Protein AF-A0A257GX43-F1 (afdb_monomer_lite)

Structure (mmCIF, N/CA/C/O backbone):
data_AF-A0A257GX43-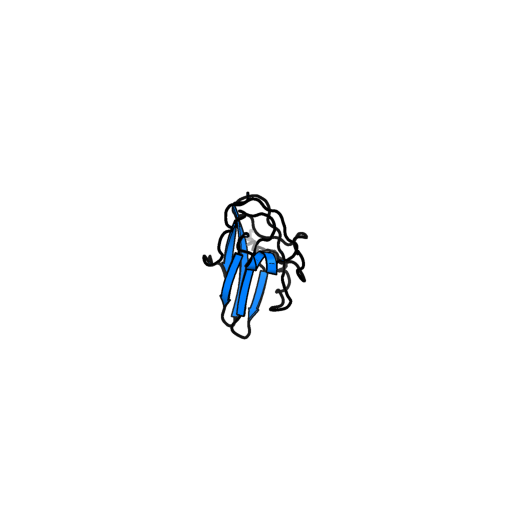F1
#
_entry.id   AF-A0A257GX43-F1
#
loop_
_atom_site.group_PDB
_atom_site.id
_atom_site.type_symbol
_atom_site.label_atom_id
_atom_site.label_alt_id
_atom_site.label_comp_id
_atom_site.label_asym_id
_atom_site.label_entity_id
_atom_site.label_seq_id
_atom_site.pdbx_PDB_ins_code
_atom_site.Cartn_x
_atom_site.Cartn_y
_atom_site.Cartn_z
_atom_site.occupancy
_atom_site.B_iso_or_equiv
_atom_site.auth_seq_id
_atom_site.auth_comp_id
_atom_site.auth_asym_id
_atom_site.auth_atom_id
_atom_site.pdbx_PDB_model_num
ATOM 1 N N . MET A 1 1 ? -37.950 58.523 8.715 1.00 42.50 1 MET A N 1
ATOM 2 C CA . MET A 1 1 ? -37.231 58.024 7.519 1.00 42.50 1 MET A CA 1
ATOM 3 C C . MET A 1 1 ? -35.747 58.188 7.829 1.00 42.50 1 MET A C 1
ATOM 5 O O . MET A 1 1 ? -35.357 59.311 8.076 1.00 42.50 1 MET A O 1
ATOM 9 N N . ASN A 1 2 ? -34.915 57.170 8.048 1.00 38.28 2 ASN A N 1
ATOM 10 C CA . ASN A 1 2 ? -34.799 55.874 7.383 1.00 38.28 2 ASN A CA 1
ATOM 11 C C . ASN A 1 2 ? -34.354 54.770 8.353 1.00 38.28 2 ASN A C 1
ATOM 13 O O . ASN A 1 2 ? -33.475 54.972 9.184 1.00 38.28 2 ASN A O 1
ATOM 17 N N . SER A 1 3 ? -34.937 53.587 8.181 1.00 40.53 3 SER A N 1
ATOM 18 C CA . SER A 1 3 ? -34.529 52.338 8.818 1.00 40.53 3 SER A CA 1
ATOM 19 C C . SER A 1 3 ? -33.288 51.776 8.115 1.00 40.53 3 SER A C 1
ATOM 21 O O . SER A 1 3 ? -33.331 51.527 6.910 1.00 40.53 3 SER A O 1
ATOM 23 N N . ILE A 1 4 ? -32.197 51.543 8.849 1.00 51.50 4 ILE A N 1
ATOM 24 C CA . ILE A 1 4 ? -31.064 50.743 8.362 1.00 51.50 4 ILE A CA 1
ATOM 25 C C . ILE A 1 4 ? -31.472 49.272 8.467 1.00 51.50 4 ILE A C 1
ATOM 27 O O . ILE A 1 4 ? -31.698 48.751 9.557 1.00 51.50 4 ILE A O 1
ATOM 31 N N . LYS A 1 5 ? -31.634 48.620 7.313 1.00 46.56 5 LYS A N 1
ATOM 32 C CA . LYS A 1 5 ? -31.905 47.184 7.219 1.00 46.56 5 LYS A CA 1
ATOM 33 C C . LYS A 1 5 ? -30.590 46.430 7.401 1.00 46.56 5 LYS A C 1
ATOM 35 O O . LYS A 1 5 ? -29.674 46.586 6.600 1.00 46.56 5 LYS A O 1
ATOM 40 N N . LEU A 1 6 ? -30.518 45.619 8.450 1.00 44.72 6 LEU A N 1
ATOM 41 C CA . LEU A 1 6 ? -29.433 44.676 8.688 1.00 44.72 6 LEU A CA 1
ATOM 42 C C . LEU A 1 6 ? -29.606 43.497 7.714 1.00 44.72 6 LEU A C 1
ATOM 44 O O . LEU A 1 6 ? -30.564 42.736 7.830 1.00 44.72 6 LEU A O 1
ATOM 48 N N . ALA A 1 7 ? -28.729 43.381 6.717 1.00 48.38 7 ALA A N 1
ATOM 49 C CA . ALA A 1 7 ? -28.707 42.235 5.813 1.00 48.38 7 ALA A CA 1
ATOM 50 C C . ALA A 1 7 ? -27.828 41.136 6.424 1.00 48.38 7 ALA A C 1
ATOM 52 O O . ALA A 1 7 ? -26.610 41.274 6.508 1.00 48.38 7 ALA A O 1
ATOM 53 N N . LEU A 1 8 ? -28.463 40.056 6.878 1.00 45.09 8 LEU A N 1
ATOM 54 C CA . LEU A 1 8 ? -27.795 38.851 7.352 1.00 45.09 8 LEU A CA 1
ATOM 55 C C . LEU A 1 8 ? -27.420 37.998 6.129 1.00 45.09 8 LEU A C 1
ATOM 57 O O . LEU A 1 8 ? -28.279 37.350 5.535 1.00 45.09 8 LEU A O 1
ATOM 61 N N . ALA A 1 9 ? -26.151 38.023 5.726 1.00 48.88 9 ALA A N 1
ATOM 62 C CA . ALA A 1 9 ? -25.627 37.103 4.722 1.00 48.88 9 ALA A CA 1
ATOM 63 C C . ALA A 1 9 ? -25.246 35.786 5.414 1.00 48.88 9 ALA A C 1
ATOM 65 O O . ALA A 1 9 ? -24.175 35.666 6.004 1.00 48.88 9 ALA A O 1
ATO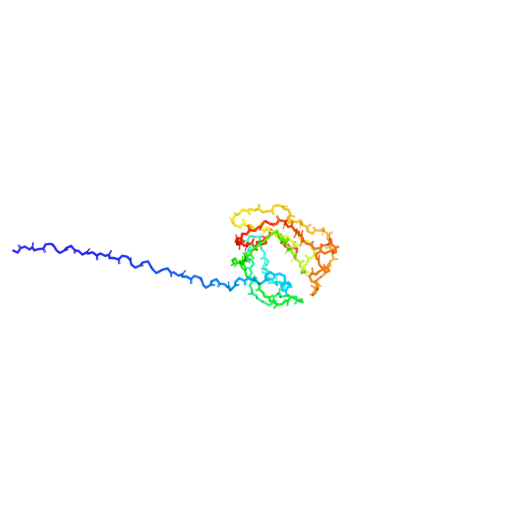M 66 N N . GLY A 1 10 ? -26.153 34.808 5.386 1.00 49.09 10 GLY A N 1
ATOM 67 C CA . GLY A 1 10 ? -25.841 33.434 5.770 1.00 49.09 10 GLY A CA 1
ATOM 68 C C . GLY A 1 10 ? -24.958 32.795 4.701 1.00 49.09 10 GLY A C 1
ATOM 69 O O . GLY A 1 10 ? -25.404 32.591 3.574 1.00 49.09 10 GLY A O 1
ATOM 70 N N . ALA A 1 11 ? -23.704 32.503 5.039 1.00 54.75 11 ALA A N 1
ATOM 71 C CA . ALA A 1 11 ? -22.816 31.736 4.178 1.00 54.75 11 ALA A CA 1
ATOM 72 C C . ALA A 1 11 ? -23.336 30.291 4.070 1.00 54.75 11 ALA A C 1
ATOM 74 O O . ALA A 1 11 ? -23.332 29.552 5.054 1.00 54.75 11 ALA A O 1
ATOM 75 N N . LEU A 1 12 ? -23.787 29.884 2.878 1.00 50.22 12 LEU A N 1
ATOM 76 C CA . LEU A 1 12 ? -23.963 28.471 2.552 1.00 50.22 12 LEU A CA 1
ATOM 77 C C . LEU A 1 12 ? -22.572 27.830 2.468 1.00 50.22 12 LEU A C 1
ATOM 79 O O . LEU A 1 12 ? -21.848 28.018 1.493 1.00 50.22 12 LEU A O 1
ATOM 83 N N . LEU A 1 13 ? -22.210 27.055 3.487 1.00 49.38 13 LEU A N 1
ATOM 84 C CA . LEU A 1 13 ? -21.144 26.066 3.383 1.00 49.38 13 LEU A CA 1
ATOM 85 C C . LEU A 1 13 ? -21.671 24.913 2.523 1.00 49.38 13 LEU A C 1
ATOM 87 O O . LEU A 1 13 ? -22.321 23.996 3.023 1.00 49.38 13 LEU A O 1
ATOM 91 N N . ALA A 1 14 ? -21.426 24.976 1.216 1.00 53.22 14 ALA A N 1
ATOM 92 C CA . ALA A 1 14 ? -21.547 23.812 0.352 1.00 53.22 14 ALA A CA 1
ATOM 93 C C . ALA A 1 14 ? -20.422 22.838 0.730 1.00 53.22 14 ALA A C 1
ATOM 95 O O . ALA A 1 14 ? -19.301 22.938 0.238 1.00 53.22 14 ALA A O 1
ATOM 96 N N . GLY A 1 15 ? -20.707 21.928 1.662 1.00 45.00 15 GLY A N 1
ATOM 97 C CA . GLY A 1 15 ? -19.859 20.771 1.902 1.00 45.00 15 GLY A CA 1
ATOM 98 C C . GLY A 1 15 ? -19.902 19.888 0.663 1.00 45.00 15 GLY A C 1
ATOM 99 O O . GLY A 1 15 ? -20.854 19.138 0.469 1.00 45.00 15 GLY A O 1
ATOM 100 N N . SER A 1 16 ? -18.894 19.995 -0.197 1.00 49.94 16 SER A N 1
ATOM 101 C CA . SER A 1 16 ? -18.613 18.985 -1.210 1.00 49.94 16 SER A CA 1
ATOM 102 C C . SER A 1 16 ? -18.199 17.709 -0.480 1.00 49.94 16 SER A C 1
ATOM 104 O O . SER A 1 16 ? -17.028 17.523 -0.152 1.00 49.94 16 SER A O 1
ATOM 106 N N . GLY A 1 17 ? -19.173 16.863 -0.148 1.00 40.28 17 GLY A N 1
ATOM 107 C CA . GLY A 1 17 ? -18.902 15.508 0.307 1.00 40.28 17 GLY A CA 1
ATOM 108 C C . GLY A 1 17 ? -18.287 14.749 -0.858 1.00 40.28 17 GLY A C 1
ATOM 109 O O . GLY A 1 17 ? -18.996 14.392 -1.796 1.00 40.28 17 GLY A O 1
ATOM 110 N N . ALA A 1 18 ? -16.970 14.550 -0.834 1.00 48.09 18 ALA A N 1
ATOM 111 C CA . ALA A 1 18 ? -16.351 13.546 -1.683 1.00 48.09 18 ALA A CA 1
ATOM 112 C C . ALA A 1 18 ? -17.052 12.215 -1.378 1.00 48.09 18 ALA A C 1
ATOM 114 O O . ALA A 1 18 ? -17.144 11.826 -0.211 1.00 48.09 18 ALA A O 1
ATOM 115 N N . SER A 1 19 ? -17.601 11.548 -2.395 1.00 44.00 19 SER A N 1
ATOM 116 C CA . SER A 1 19 ? -18.077 10.178 -2.233 1.00 44.00 19 SER A CA 1
ATOM 117 C C . SER A 1 19 ? -16.857 9.328 -1.900 1.00 44.00 19 SER A C 1
ATOM 119 O O . SER A 1 19 ? -16.034 9.057 -2.774 1.00 44.00 19 SER A O 1
ATOM 121 N N . MET A 1 20 ? -16.691 8.974 -0.629 1.00 51.38 20 MET A N 1
ATOM 122 C CA . MET A 1 20 ? -15.727 7.950 -0.250 1.00 51.38 20 MET A CA 1
ATOM 123 C C . MET A 1 20 ? -16.176 6.657 -0.926 1.00 51.38 20 MET A C 1
ATOM 125 O O . MET A 1 20 ? -17.350 6.298 -0.824 1.00 51.38 20 MET A O 1
ATOM 129 N N . ALA A 1 21 ? -15.271 5.999 -1.652 1.00 63.44 21 ALA A N 1
ATOM 130 C CA . ALA A 1 21 ? -15.504 4.631 -2.093 1.00 63.44 21 ALA A CA 1
ATOM 131 C C . ALA A 1 21 ? -15.862 3.766 -0.871 1.00 63.44 21 ALA A C 1
ATOM 133 O O . ALA A 1 21 ? -15.376 4.038 0.235 1.00 63.44 21 ALA A O 1
ATOM 134 N N . ASP A 1 22 ? -16.721 2.763 -1.066 1.00 74.75 22 ASP A N 1
ATOM 135 C CA . ASP A 1 22 ? -17.082 1.835 0.006 1.00 74.75 22 ASP A CA 1
ATOM 136 C C . ASP A 1 22 ? -15.812 1.234 0.643 1.00 74.75 22 ASP A C 1
ATOM 138 O O . ASP A 1 22 ? -14.816 1.021 -0.061 1.00 74.75 22 ASP A O 1
ATOM 142 N N . PRO A 1 23 ? -15.811 0.967 1.964 1.00 88.19 23 PRO A N 1
ATOM 143 C CA . PRO A 1 23 ? -14.677 0.329 2.619 1.00 88.19 23 PRO A CA 1
ATOM 144 C C . PRO A 1 23 ? -14.298 -0.981 1.925 1.00 88.19 23 PRO A C 1
ATOM 146 O O . PRO A 1 23 ? -15.172 -1.765 1.545 1.00 88.19 23 PRO A O 1
ATOM 149 N N . ILE A 1 24 ? -12.997 -1.252 1.809 1.00 92.44 24 ILE A N 1
ATOM 150 C CA . ILE A 1 24 ? -12.540 -2.541 1.293 1.00 92.44 24 ILE A CA 1
ATOM 151 C C . ILE A 1 24 ? -12.928 -3.648 2.276 1.00 92.44 24 ILE A C 1
ATOM 153 O O . ILE A 1 24 ? -12.895 -3.474 3.500 1.00 92.44 24 ILE A O 1
ATOM 157 N N . VAL A 1 25 ? -13.285 -4.811 1.737 1.00 94.69 25 VAL A N 1
ATOM 158 C CA . VAL A 1 25 ? -13.612 -5.983 2.551 1.00 94.69 25 VAL A CA 1
ATOM 159 C C . VAL A 1 25 ? -12.315 -6.680 2.958 1.00 94.69 25 VAL A C 1
ATOM 161 O O . VAL A 1 25 ? -11.571 -7.167 2.106 1.00 94.69 25 VAL A O 1
ATOM 164 N N . VAL A 1 26 ? -12.052 -6.723 4.266 1.00 94.56 26 VAL A N 1
ATOM 165 C CA . VAL A 1 26 ? -10.895 -7.415 4.854 1.00 94.56 26 VAL A CA 1
ATOM 166 C C . VAL A 1 26 ? -10.929 -8.898 4.479 1.00 94.56 26 VAL A C 1
ATOM 168 O O . VAL A 1 26 ? -11.994 -9.512 4.478 1.00 94.56 26 VAL A O 1
ATOM 171 N N . ASP A 1 27 ? -9.766 -9.451 4.135 1.00 94.75 27 ASP A N 1
ATOM 172 C CA . ASP A 1 27 ? -9.567 -10.846 3.712 1.00 94.75 27 ASP A CA 1
ATOM 173 C C . ASP A 1 27 ? -10.360 -11.284 2.461 1.00 94.75 27 ASP A C 1
ATOM 175 O O . ASP A 1 27 ? -10.403 -12.470 2.138 1.00 94.75 27 ASP A O 1
ATOM 179 N N . ALA A 1 28 ? -10.943 -10.350 1.697 1.00 94.81 28 ALA A N 1
ATOM 180 C CA . ALA A 1 28 ? -11.607 -10.670 0.428 1.00 94.81 28 ALA A CA 1
ATOM 181 C C . ALA A 1 28 ? -10.630 -10.928 -0.733 1.00 94.81 28 ALA A C 1
ATOM 183 O O . ALA A 1 28 ? -11.061 -11.328 -1.811 1.00 94.81 28 ALA A O 1
ATOM 184 N N . GLY A 1 29 ? -9.334 -10.689 -0.524 1.00 95.62 29 GLY A N 1
ATOM 185 C CA . GLY A 1 29 ? -8.289 -10.724 -1.544 1.00 95.62 29 GLY A CA 1
ATOM 186 C C . GLY A 1 29 ? -7.649 -9.352 -1.752 1.00 95.62 29 GLY A C 1
ATOM 187 O O . GLY A 1 29 ? -7.831 -8.433 -0.952 1.00 95.62 29 GLY A O 1
ATOM 188 N N . TRP A 1 30 ? -6.882 -9.217 -2.832 1.00 96.62 30 TRP A N 1
ATOM 189 C CA . TRP A 1 30 ? -6.168 -7.984 -3.157 1.00 96.62 30 TRP A CA 1
ATOM 190 C C . TRP A 1 30 ? -7.083 -6.933 -3.789 1.00 96.62 30 TRP A C 1
ATOM 192 O O . TRP A 1 30 ? -7.912 -7.251 -4.641 1.00 96.62 30 TRP A O 1
ATOM 202 N N . TYR A 1 31 ? -6.887 -5.674 -3.409 1.00 96.75 31 TYR A N 1
ATOM 203 C CA . TYR A 1 31 ? -7.451 -4.512 -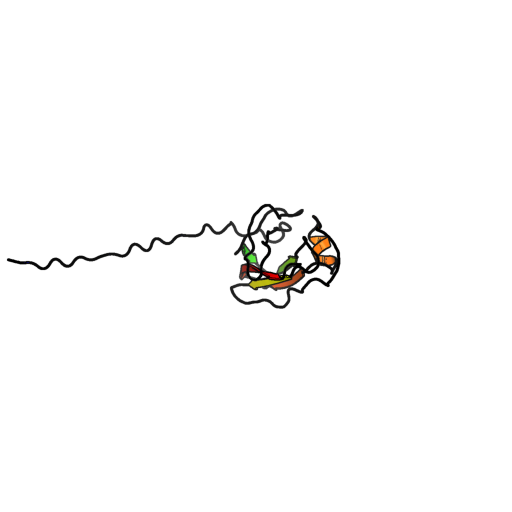4.091 1.00 96.75 31 TYR A CA 1
ATOM 204 C C . TYR A 1 31 ? -6.294 -3.761 -4.736 1.00 96.75 31 TYR A C 1
ATOM 206 O O . TYR A 1 31 ? -5.351 -3.390 -4.038 1.00 96.75 31 TYR A O 1
ATOM 214 N N . GLY A 1 32 ? -6.340 -3.575 -6.052 1.00 94.44 32 GLY A N 1
ATOM 215 C CA . GLY A 1 32 ? -5.279 -2.851 -6.747 1.00 94.44 32 GLY A CA 1
ATOM 216 C C . GLY A 1 32 ? -5.523 -1.346 -6.788 1.00 94.44 32 GLY A C 1
ATOM 217 O O . GLY A 1 32 ? -6.634 -0.868 -6.564 1.00 94.44 32 GLY A O 1
ATOM 218 N N . PHE A 1 33 ? -4.473 -0.596 -7.070 1.00 93.44 33 PHE A N 1
ATOM 219 C CA . PHE A 1 33 ? -4.497 0.849 -7.248 1.00 93.44 33 PHE A CA 1
ATOM 220 C C . PHE A 1 33 ? -3.570 1.199 -8.410 1.00 93.44 33 PHE A C 1
ATOM 222 O O . PHE A 1 33 ? -2.618 0.474 -8.701 1.00 93.44 33 PHE A O 1
ATOM 229 N N . CYS A 1 34 ? -3.835 2.321 -9.066 1.00 91.69 34 CYS A N 1
ATOM 230 C CA . CYS A 1 34 ? -2.911 2.935 -10.007 1.00 91.69 34 CYS A CA 1
ATOM 231 C C . CYS A 1 34 ? -2.122 4.045 -9.313 1.00 91.69 34 CYS A C 1
ATOM 233 O O . CYS A 1 34 ? -2.634 4.704 -8.402 1.00 91.69 34 CYS A O 1
ATOM 235 N N . PHE A 1 35 ? -0.926 4.319 -9.827 1.00 86.69 35 PHE A N 1
ATOM 236 C CA . PHE A 1 35 ? -0.249 5.586 -9.609 1.00 86.69 35 PHE A CA 1
ATOM 237 C C . PHE A 1 35 ? 0.254 6.168 -10.923 1.00 86.69 35 PHE A C 1
ATOM 239 O O . PHE A 1 35 ? 0.665 5.432 -11.816 1.00 86.69 35 PHE A O 1
ATOM 246 N N . ASP A 1 36 ? 0.261 7.496 -11.006 1.00 81.12 36 ASP A N 1
ATOM 247 C CA . ASP A 1 36 ? 0.898 8.217 -12.102 1.00 81.12 36 ASP A CA 1
ATOM 248 C C . ASP A 1 36 ? 2.402 8.392 -11.850 1.00 81.12 36 ASP A C 1
ATOM 250 O O . ASP A 1 36 ? 2.869 8.413 -10.707 1.00 81.12 36 ASP A O 1
ATOM 254 N N . ALA A 1 37 ? 3.156 8.614 -12.928 1.00 70.31 37 ALA A N 1
ATOM 255 C CA . ALA A 1 37 ? 4.549 9.030 -12.835 1.00 70.31 37 ALA A CA 1
ATOM 256 C C . ALA A 1 37 ? 4.656 10.418 -12.175 1.00 70.31 37 ALA A C 1
ATOM 258 O O . ALA A 1 37 ? 4.027 11.386 -12.609 1.00 70.31 37 ALA A O 1
ATOM 259 N N . GLY A 1 38 ? 5.491 10.526 -11.141 1.00 77.50 38 GLY A N 1
ATOM 260 C CA . GLY A 1 38 ? 5.750 11.775 -10.420 1.00 77.50 38 GLY A CA 1
ATOM 261 C C . GLY A 1 38 ? 5.729 11.594 -8.907 1.00 77.50 38 GLY A C 1
ATOM 262 O O . GLY A 1 38 ? 4.906 10.861 -8.375 1.00 77.50 38 GLY A O 1
ATOM 263 N N . ALA A 1 39 ? 6.640 12.260 -8.199 1.00 86.00 39 ALA A N 1
ATOM 264 C CA . ALA A 1 39 ? 6.722 12.177 -6.743 1.00 86.00 39 ALA A CA 1
ATOM 265 C C . ALA A 1 39 ? 5.552 12.913 -6.065 1.00 86.00 39 ALA A C 1
ATOM 267 O O . ALA A 1 39 ? 5.228 14.046 -6.418 1.00 86.00 39 ALA A O 1
ATOM 268 N N . GLY A 1 40 ? 4.964 12.286 -5.048 1.00 88.00 40 GLY A N 1
ATOM 269 C CA . GLY A 1 40 ? 3.871 12.823 -4.240 1.00 88.00 40 GLY A CA 1
ATOM 270 C C . GLY A 1 40 ? 2.477 12.656 -4.847 1.00 88.00 40 GLY A C 1
ATOM 271 O O . GLY A 1 40 ? 1.535 13.270 -4.343 1.00 88.00 40 GLY A O 1
ATOM 272 N N . MET A 1 41 ? 2.317 11.854 -5.905 1.00 90.50 41 MET A N 1
ATOM 273 C CA . MET A 1 41 ? 1.014 11.636 -6.538 1.00 90.50 41 MET A CA 1
ATOM 274 C C . MET A 1 41 ? 0.200 10.592 -5.756 1.00 90.50 41 MET A C 1
ATOM 276 O O . MET A 1 41 ? 0.744 9.555 -5.373 1.00 90.50 41 MET A O 1
ATOM 280 N N . PRO A 1 42 ? -1.091 10.847 -5.467 1.00 92.38 42 PRO A N 1
ATOM 281 C CA . PRO A 1 42 ? -1.932 9.903 -4.737 1.00 92.38 42 PRO A CA 1
ATOM 282 C C . PRO A 1 42 ? -2.337 8.703 -5.601 1.00 92.38 42 PRO A C 1
ATOM 284 O O . PRO A 1 42 ? -2.530 8.837 -6.808 1.00 92.38 42 PRO A O 1
ATOM 287 N N . ALA A 1 43 ? -2.573 7.560 -4.953 1.00 92.44 43 ALA A N 1
ATOM 288 C CA . ALA A 1 43 ? -3.229 6.406 -5.570 1.00 92.44 43 ALA A CA 1
ATOM 289 C C . ALA A 1 43 ? -4.612 6.760 -6.093 1.00 92.44 43 ALA A C 1
ATOM 291 O O . ALA A 1 43 ? -5.362 7.507 -5.455 1.00 92.44 43 ALA A O 1
ATOM 292 N N . PHE A 1 44 ? -5.000 6.131 -7.194 1.00 92.06 44 PHE A N 1
ATOM 293 C CA . PHE A 1 44 ? -6.357 6.219 -7.713 1.00 92.06 44 PHE A CA 1
ATOM 294 C C . PHE A 1 44 ? -6.844 4.866 -8.234 1.00 92.06 44 PHE A C 1
ATOM 296 O O . PHE A 1 44 ? -6.059 4.013 -8.640 1.00 92.06 44 PHE A O 1
ATOM 303 N N . ALA A 1 45 ? -8.163 4.677 -8.226 1.00 92.38 45 ALA A N 1
ATOM 304 C CA . ALA A 1 45 ? -8.803 3.576 -8.937 1.00 92.38 45 ALA A CA 1
ATOM 305 C C . ALA A 1 45 ? -8.881 3.942 -10.427 1.00 92.38 45 ALA A C 1
ATOM 307 O O . ALA A 1 45 ? -9.349 5.030 -10.773 1.00 92.38 45 ALA A O 1
ATOM 308 N N . GLY A 1 46 ? -8.391 3.067 -11.300 1.00 89.19 46 GLY A N 1
ATOM 309 C CA . GLY A 1 46 ? -8.142 3.400 -12.704 1.00 89.19 46 GLY A CA 1
ATOM 310 C C . GLY A 1 46 ? -7.867 2.205 -13.614 1.00 89.19 46 GLY A C 1
ATOM 311 O O . GLY A 1 46 ? -7.358 2.402 -14.714 1.00 89.19 46 GLY A O 1
ATOM 312 N N . GLY A 1 47 ? -8.185 0.980 -13.185 1.00 89.38 47 GLY A N 1
ATOM 313 C CA . GLY A 1 47 ? -7.954 -0.241 -13.967 1.00 89.38 47 GLY A CA 1
ATOM 314 C C . GLY A 1 47 ? -6.778 -1.105 -13.499 1.00 89.38 47 GLY A C 1
ATOM 315 O O . GLY A 1 47 ? -6.651 -2.244 -13.950 1.00 89.38 47 GLY A O 1
ATOM 316 N N . CYS A 1 48 ? -5.927 -0.615 -12.592 1.00 90.94 48 CYS A N 1
ATOM 317 C CA . CYS A 1 48 ? -4.727 -1.318 -12.117 1.00 90.94 48 CYS A CA 1
ATOM 318 C C . CYS A 1 48 ? -5.052 -2.284 -10.969 1.00 90.94 48 CYS A C 1
ATOM 320 O O . CYS A 1 48 ? -4.542 -2.163 -9.858 1.00 90.94 48 CYS A O 1
ATOM 322 N N . LYS A 1 49 ? -5.957 -3.233 -11.215 1.00 91.12 49 LYS A N 1
ATOM 323 C CA . LYS A 1 49 ? -6.393 -4.191 -10.188 1.00 91.12 49 LYS A CA 1
ATOM 324 C C . LYS A 1 49 ? -5.519 -5.438 -10.057 1.00 91.12 49 LYS A C 1
ATOM 326 O O . LYS A 1 49 ? -5.614 -6.139 -9.050 1.00 91.12 49 LYS A O 1
ATOM 331 N N . ASN A 1 50 ? -4.720 -5.753 -11.080 1.00 90.38 50 ASN A N 1
ATOM 332 C CA . ASN A 1 50 ? -4.055 -7.053 -11.228 1.00 90.38 50 ASN A CA 1
ATOM 333 C C . ASN A 1 50 ? -5.058 -8.217 -11.055 1.00 90.38 50 ASN A C 1
ATOM 335 O O . ASN A 1 50 ? -6.240 -8.076 -11.378 1.00 90.38 50 ASN A O 1
ATOM 339 N N . SER A 1 51 ? -4.638 -9.374 -10.544 1.00 94.94 51 SER A N 1
ATOM 340 C CA . SER A 1 51 ? -5.547 -10.485 -10.199 1.00 94.94 51 SER A CA 1
ATOM 341 C C . SER A 1 51 ? -6.384 -10.216 -8.933 1.00 94.94 51 SER A C 1
ATOM 343 O O . SER A 1 51 ? -6.919 -11.147 -8.333 1.00 94.94 51 SER A O 1
ATOM 345 N N . GLY A 1 52 ? -6.495 -8.952 -8.509 1.00 94.12 52 GLY A N 1
ATOM 346 C CA . GLY A 1 52 ? -7.286 -8.522 -7.367 1.00 94.12 52 GLY A CA 1
ATOM 347 C C . GLY A 1 52 ? -8.798 -8.606 -7.589 1.00 94.12 52 GLY A C 1
ATOM 348 O O . GLY A 1 52 ? -9.310 -8.642 -8.714 1.00 94.12 52 GLY A O 1
ATOM 349 N N . VAL A 1 53 ? -9.527 -8.606 -6.474 1.00 94.94 53 VAL A N 1
ATOM 350 C CA . VAL A 1 53 ? -10.996 -8.678 -6.424 1.00 94.94 53 VAL A CA 1
ATOM 351 C C . VAL A 1 53 ? -11.671 -7.328 -6.654 1.00 94.94 53 VAL A C 1
ATOM 353 O O . VAL A 1 53 ? -12.872 -7.277 -6.915 1.00 94.94 53 VAL A O 1
ATOM 356 N N . GLY A 1 54 ? -10.906 -6.239 -6.589 1.00 94.12 54 GLY A N 1
ATOM 357 C CA . GLY A 1 54 ? -11.400 -4.883 -6.776 1.00 94.12 54 GLY A CA 1
ATOM 358 C C . GLY A 1 54 ? -10.278 -3.860 -6.885 1.00 94.12 54 GLY A C 1
ATOM 359 O O . GLY A 1 54 ? -9.103 -4.208 -7.024 1.00 94.12 54 GLY A O 1
ATOM 360 N N . GLU A 1 55 ? -10.664 -2.591 -6.810 1.00 92.88 55 GLU A N 1
ATOM 361 C CA . GLU A 1 55 ? -9.752 -1.450 -6.839 1.00 92.88 55 GLU A CA 1
ATOM 362 C C . GLU A 1 55 ? -9.956 -0.570 -5.610 1.00 92.88 55 GLU A C 1
ATOM 364 O O . GLU A 1 55 ? -11.067 -0.456 -5.089 1.00 92.88 55 GLU A O 1
ATOM 369 N N . ALA A 1 56 ? -8.878 0.063 -5.168 1.00 90.50 56 ALA A N 1
ATOM 370 C CA . ALA A 1 56 ? -8.856 1.028 -4.088 1.00 90.50 56 ALA A CA 1
ATOM 371 C C . ALA A 1 56 ? -8.210 2.324 -4.594 1.00 90.50 56 ALA A C 1
ATOM 373 O O . ALA A 1 56 ? -7.127 2.313 -5.170 1.00 90.50 56 ALA A O 1
ATOM 374 N N . GLY A 1 57 ? -8.887 3.454 -4.392 1.00 86.88 57 GLY A N 1
ATOM 375 C CA . GLY A 1 57 ? -8.280 4.775 -4.559 1.00 86.88 57 GLY A CA 1
ATOM 376 C C . GLY A 1 57 ? -7.716 5.301 -3.241 1.00 86.88 57 GLY A C 1
ATOM 377 O O . GLY A 1 57 ? -7.724 4.609 -2.225 1.00 86.88 57 GLY A O 1
ATOM 378 N N . ASN A 1 58 ? -7.295 6.564 -3.239 1.00 90.88 58 ASN A N 1
ATOM 379 C CA . ASN A 1 58 ? -6.967 7.277 -2.009 1.00 90.88 58 ASN A CA 1
ATOM 380 C C . ASN A 1 58 ? -8.094 8.212 -1.528 1.00 90.88 58 ASN A C 1
ATOM 382 O O . ASN A 1 58 ? -8.609 9.000 -2.324 1.00 90.88 58 ASN A O 1
ATOM 386 N N . PRO A 1 59 ? -8.373 8.258 -0.211 1.00 93.19 59 PRO A N 1
ATOM 387 C CA . PRO A 1 59 ? -8.060 7.208 0.754 1.00 93.19 59 PRO A CA 1
ATOM 388 C C . PRO A 1 59 ? -8.923 5.964 0.511 1.00 93.19 59 PRO A C 1
ATOM 390 O O . PRO A 1 59 ? -10.061 6.080 0.052 1.00 93.19 59 PRO A O 1
ATOM 393 N N . PHE A 1 60 ? -8.425 4.801 0.923 1.00 94.25 60 PHE A N 1
ATOM 394 C CA . PHE A 1 60 ? -9.260 3.621 1.141 1.00 94.25 60 PHE A CA 1
ATOM 395 C C . PHE A 1 60 ? -9.404 3.344 2.633 1.00 94.25 60 PHE A C 1
ATOM 397 O O . PHE A 1 60 ? -8.552 3.719 3.442 1.00 94.25 60 PHE A O 1
ATOM 404 N N . THR A 1 61 ? -10.512 2.712 3.013 1.00 96.25 61 THR A N 1
ATOM 405 C CA . THR A 1 61 ? -10.846 2.481 4.421 1.00 96.25 61 THR A CA 1
ATOM 406 C C . THR A 1 61 ? -11.228 1.034 4.680 1.00 96.25 61 THR A C 1
ATOM 408 O O . THR A 1 61 ? -11.692 0.344 3.777 1.00 96.25 61 THR A O 1
ATOM 411 N N . PHE A 1 62 ? -11.016 0.570 5.910 1.00 96.38 62 PHE A N 1
ATOM 412 C CA . PHE A 1 62 ? -11.479 -0.732 6.393 1.00 96.38 62 PHE A CA 1
ATOM 413 C C . PHE A 1 62 ? -11.581 -0.744 7.922 1.00 96.38 62 PHE A C 1
ATOM 415 O O . PHE A 1 62 ? -11.050 0.134 8.611 1.00 96.38 62 PHE A O 1
ATOM 422 N N . SER A 1 63 ? -12.242 -1.772 8.450 1.00 96.88 63 SER A N 1
ATOM 423 C CA . SER A 1 63 ? -12.396 -2.006 9.885 1.00 96.88 63 SER A CA 1
ATOM 424 C C . SER A 1 63 ? -11.905 -3.398 10.259 1.00 96.88 63 SER A C 1
ATOM 426 O O . SER A 1 63 ? -12.192 -4.369 9.564 1.00 96.88 63 SER A O 1
ATOM 428 N N . LEU A 1 64 ? -11.208 -3.504 11.389 1.00 97.56 64 LEU A N 1
ATOM 429 C CA . LEU A 1 64 ? -10.757 -4.763 11.971 1.00 97.56 64 LEU A CA 1
ATOM 430 C C . LEU A 1 64 ? -11.470 -5.015 13.302 1.00 97.56 64 LEU A C 1
ATOM 432 O O . LEU A 1 64 ? -11.474 -4.156 14.184 1.00 97.56 64 LEU A O 1
ATOM 436 N N . SER A 1 65 ? -12.035 -6.212 13.473 1.00 96.50 65 SER A N 1
ATOM 437 C CA . SER A 1 65 ? -12.609 -6.668 14.751 1.00 96.50 65 SER A CA 1
ATOM 438 C C . SER A 1 65 ? -11.572 -7.292 15.695 1.00 96.50 65 SER A C 1
ATOM 440 O O . SER A 1 65 ? -11.871 -7.555 16.857 1.00 96.50 65 SER A O 1
ATOM 442 N N . GLY A 1 66 ? -10.364 -7.547 15.197 1.00 96.75 66 GLY A N 1
ATOM 443 C CA . GLY A 1 66 ? -9.240 -8.141 15.914 1.00 96.75 66 GLY A CA 1
ATOM 444 C C . GLY A 1 66 ? -7.922 -7.717 15.274 1.00 96.75 66 GLY A C 1
ATOM 445 O O . GLY A 1 66 ? -7.893 -6.771 14.493 1.00 96.75 66 GLY A O 1
ATOM 446 N N . ASN A 1 67 ? -6.830 -8.406 15.593 1.00 97.38 67 ASN A N 1
ATOM 447 C CA . ASN A 1 67 ? -5.560 -8.127 14.930 1.00 97.38 67 ASN A CA 1
ATOM 448 C C . ASN A 1 67 ? -5.623 -8.547 13.454 1.00 97.38 67 ASN A C 1
ATOM 450 O O . ASN A 1 67 ? -6.162 -9.607 13.141 1.00 97.38 67 ASN A O 1
ATOM 454 N N . GLY A 1 68 ? -5.028 -7.747 12.572 1.00 97.06 68 GLY A N 1
ATOM 455 C CA . GLY A 1 68 ? -4.945 -8.019 11.137 1.00 97.06 68 GLY A CA 1
ATOM 456 C C . GLY A 1 68 ? -3.634 -7.507 10.553 1.00 97.06 68 GLY A C 1
ATOM 457 O O . GLY A 1 68 ? -2.983 -6.646 11.141 1.00 97.06 68 GLY A O 1
ATOM 458 N N . VAL A 1 69 ? -3.221 -8.042 9.407 1.00 96.38 69 VAL A N 1
ATOM 459 C CA . VAL A 1 69 ? -2.003 -7.602 8.717 1.00 96.38 69 VAL A CA 1
ATOM 460 C C . VAL A 1 69 ? -2.400 -6.852 7.457 1.00 96.38 69 VAL A C 1
ATOM 462 O O . VAL A 1 69 ? -2.980 -7.437 6.547 1.00 96.38 69 VAL A O 1
ATOM 465 N N . LEU A 1 70 ? -2.056 -5.567 7.386 1.00 96.38 70 LEU A N 1
ATOM 466 C CA . LEU A 1 70 ? -2.111 -4.828 6.130 1.00 96.38 70 LEU A CA 1
ATOM 467 C C . LEU A 1 70 ? -0.885 -5.210 5.305 1.00 96.38 70 LEU A C 1
ATOM 469 O O . LEU A 1 70 ? 0.233 -5.079 5.800 1.00 96.38 70 LEU A O 1
ATOM 473 N N . LYS A 1 71 ? -1.092 -5.648 4.064 1.00 95.94 71 LYS A N 1
ATOM 474 C CA . LYS A 1 71 ? -0.043 -5.823 3.056 1.00 95.94 71 LYS A CA 1
ATOM 475 C C . LYS A 1 71 ? -0.267 -4.823 1.930 1.00 95.94 71 LYS A C 1
ATOM 477 O O . LYS A 1 71 ? -1.404 -4.605 1.522 1.00 95.94 71 LYS A O 1
ATOM 482 N N . VAL A 1 72 ? 0.811 -4.234 1.431 1.00 95.25 72 VAL A N 1
ATOM 483 C CA . VAL A 1 72 ? 0.796 -3.367 0.248 1.00 95.25 72 VAL A CA 1
ATOM 484 C C . VAL A 1 72 ? 1.999 -3.742 -0.601 1.00 95.25 72 VAL A C 1
ATOM 486 O O . VAL A 1 72 ? 3.088 -3.944 -0.061 1.00 95.25 72 VAL A O 1
ATOM 489 N N . THR A 1 73 ? 1.801 -3.845 -1.910 1.00 94.44 73 THR A N 1
ATOM 490 C CA . THR A 1 73 ? 2.870 -4.064 -2.882 1.00 94.44 73 THR A CA 1
ATOM 491 C C . THR A 1 73 ? 2.593 -3.246 -4.129 1.00 94.44 73 THR A C 1
ATOM 493 O O . THR A 1 73 ? 1.438 -3.094 -4.524 1.00 94.44 73 THR A O 1
ATOM 496 N N . ASP A 1 74 ? 3.654 -2.740 -4.738 1.00 91.94 74 ASP A N 1
ATOM 497 C CA . ASP A 1 74 ? 3.658 -2.435 -6.160 1.00 91.94 74 ASP A CA 1
ATOM 498 C C . ASP A 1 74 ? 3.853 -3.747 -6.937 1.00 91.94 74 ASP A C 1
ATOM 500 O O . ASP A 1 74 ? 4.384 -4.723 -6.402 1.00 91.94 74 ASP A O 1
ATOM 504 N N . ALA A 1 75 ? 3.379 -3.786 -8.173 1.00 92.19 75 ALA A N 1
ATOM 505 C CA . ALA A 1 75 ? 3.523 -4.920 -9.074 1.00 92.19 75 ALA A CA 1
ATOM 506 C C . ALA A 1 75 ? 3.762 -4.476 -10.526 1.00 92.19 75 ALA A C 1
ATOM 508 O O . ALA A 1 75 ? 3.597 -5.293 -11.431 1.00 92.19 75 ALA A O 1
ATOM 509 N N . PHE A 1 76 ? 4.120 -3.206 -10.761 1.00 90.12 76 PHE A N 1
ATOM 510 C CA . PHE A 1 76 ? 4.320 -2.663 -12.103 1.00 90.12 76 PHE A CA 1
ATOM 511 C C . PHE A 1 76 ? 5.792 -2.675 -12.519 1.00 90.12 76 PHE A C 1
ATOM 513 O O . PHE A 1 76 ? 6.160 -3.425 -13.423 1.00 90.12 76 PHE A O 1
ATOM 520 N N . GLN A 1 77 ? 6.663 -1.910 -11.856 1.00 89.19 77 GLN A N 1
ATOM 521 C CA . GLN A 1 77 ? 8.062 -1.813 -12.268 1.00 89.19 77 GLN A CA 1
ATOM 522 C C . GLN A 1 77 ? 9.015 -1.856 -11.074 1.00 89.19 77 GLN A C 1
ATOM 524 O O . GLN A 1 77 ? 8.857 -1.168 -10.070 1.00 89.19 77 GLN A O 1
ATOM 529 N N . TYR A 1 78 ? 10.064 -2.674 -11.188 1.00 89.44 78 TYR A N 1
ATOM 530 C CA . TYR A 1 78 ? 11.119 -2.696 -10.176 1.00 89.44 78 TYR A CA 1
ATOM 531 C C . TYR A 1 78 ? 11.775 -1.327 -10.071 1.00 89.44 78 TYR A C 1
ATOM 533 O O . TYR A 1 78 ? 12.215 -0.769 -11.073 1.00 89.44 78 TYR A O 1
ATOM 541 N N . GLY A 1 79 ? 11.906 -0.824 -8.850 1.00 86.75 79 GLY A N 1
ATOM 542 C CA . GLY A 1 79 ? 12.465 0.495 -8.582 1.00 86.75 79 GLY A CA 1
ATOM 543 C C . GLY A 1 79 ? 11.412 1.555 -8.273 1.00 86.75 79 GLY A C 1
ATOM 544 O O . GLY A 1 79 ? 11.789 2.584 -7.713 1.00 86.75 79 GLY A O 1
ATOM 545 N N . ASP A 1 80 ? 10.130 1.310 -8.560 1.00 87.94 80 ASP A N 1
ATOM 546 C CA . ASP A 1 80 ? 9.051 2.199 -8.133 1.00 87.94 80 ASP A CA 1
ATOM 547 C C . ASP A 1 80 ? 8.906 2.153 -6.614 1.00 87.94 80 ASP A C 1
ATOM 549 O O . ASP A 1 80 ? 8.929 1.090 -5.996 1.00 87.94 80 ASP A O 1
ATOM 553 N N . ILE A 1 81 ? 8.765 3.318 -5.988 1.00 88.88 81 ILE A N 1
ATOM 554 C CA . ILE A 1 81 ? 8.688 3.482 -4.538 1.00 88.88 81 ILE A CA 1
ATOM 555 C C . ILE A 1 81 ? 7.438 4.274 -4.188 1.00 88.88 81 ILE A C 1
ATOM 557 O O . ILE A 1 81 ? 7.149 5.301 -4.805 1.00 88.88 81 ILE A O 1
ATOM 561 N N . PHE A 1 82 ? 6.760 3.859 -3.122 1.00 91.94 82 PHE A N 1
ATOM 562 C CA . PHE A 1 82 ? 5.625 4.564 -2.543 1.00 91.94 82 PHE A CA 1
ATOM 563 C C . PHE A 1 82 ? 5.781 4.762 -1.030 1.00 91.94 82 PHE A C 1
ATOM 565 O O . PHE A 1 82 ? 6.488 4.019 -0.351 1.00 91.94 82 PHE A O 1
ATOM 572 N N . ASP A 1 83 ? 5.094 5.771 -0.504 1.00 93.62 83 ASP A N 1
ATOM 573 C CA . ASP A 1 83 ? 4.920 6.027 0.921 1.00 93.62 83 ASP A CA 1
ATOM 574 C C . ASP A 1 83 ? 3.480 5.666 1.326 1.00 93.62 83 ASP A C 1
ATOM 576 O O . ASP A 1 83 ? 2.522 6.027 0.640 1.00 93.62 83 ASP A O 1
ATOM 580 N N . VAL A 1 84 ? 3.318 4.979 2.461 1.00 95.31 84 VAL A N 1
ATOM 581 C CA . VAL A 1 84 ? 2.005 4.604 3.013 1.00 95.31 84 VAL A CA 1
ATOM 582 C C . VAL A 1 84 ? 1.731 5.404 4.278 1.00 95.31 84 VAL A C 1
ATOM 584 O O . VAL A 1 84 ? 2.545 5.434 5.202 1.00 95.31 84 VAL A O 1
ATOM 587 N N . PHE A 1 85 ? 0.551 6.011 4.348 1.00 96.06 85 PHE A N 1
ATOM 588 C CA . PHE A 1 85 ? 0.056 6.724 5.516 1.00 96.06 85 PHE A CA 1
ATOM 589 C C . PHE A 1 85 ? -1.151 5.994 6.085 1.00 96.06 85 PHE A C 1
ATOM 591 O O . PHE A 1 85 ? -2.093 5.698 5.354 1.00 96.06 85 PHE A O 1
ATOM 598 N N . ILE A 1 86 ? -1.157 5.760 7.395 1.00 96.69 86 ILE A N 1
ATOM 599 C CA . ILE A 1 86 ? -2.291 5.177 8.115 1.00 96.69 86 ILE A CA 1
ATOM 600 C C . ILE A 1 86 ? -2.796 6.204 9.116 1.00 96.69 86 ILE A C 1
ATOM 602 O O . ILE A 1 86 ? -2.042 6.680 9.966 1.00 96.69 86 ILE A O 1
ATOM 606 N N . ASN A 1 87 ? -4.073 6.570 9.005 1.00 96.50 87 ASN A N 1
ATOM 607 C CA . ASN A 1 87 ? -4.711 7.602 9.826 1.00 96.50 87 ASN A CA 1
ATOM 608 C C . ASN A 1 87 ? -3.905 8.920 9.847 1.00 96.50 87 ASN A C 1
ATOM 610 O O . ASN A 1 87 ? -3.825 9.603 10.865 1.00 96.50 87 ASN A O 1
ATOM 614 N N . GLY A 1 88 ? -3.284 9.256 8.710 1.00 94.81 88 GLY A N 1
ATOM 615 C CA . GLY A 1 88 ? -2.471 10.461 8.522 1.00 94.81 88 GLY A CA 1
ATOM 616 C C . GLY A 1 88 ? -1.005 10.354 8.959 1.00 94.81 88 GLY A C 1
ATOM 617 O O . GLY A 1 88 ? -0.250 11.294 8.723 1.00 94.81 88 GLY A O 1
ATOM 618 N N . ALA A 1 89 ? -0.570 9.238 9.553 1.00 95.69 89 ALA A N 1
ATOM 619 C CA . ALA A 1 89 ? 0.819 9.031 9.963 1.00 95.69 89 ALA A CA 1
ATOM 620 C C . ALA A 1 89 ? 1.586 8.174 8.945 1.00 95.69 89 ALA A C 1
ATOM 622 O O . ALA A 1 89 ? 1.107 7.110 8.555 1.00 95.69 89 ALA A O 1
ATOM 623 N N . LEU A 1 90 ? 2.783 8.619 8.548 1.00 94.19 90 LEU A N 1
ATOM 624 C CA . LEU A 1 90 ? 3.682 7.856 7.678 1.00 94.19 90 LEU A CA 1
ATOM 625 C C . LEU A 1 90 ? 4.111 6.553 8.363 1.00 94.19 90 LEU A C 1
ATOM 627 O O . LEU A 1 90 ? 4.564 6.568 9.510 1.00 94.19 90 LEU A O 1
ATOM 631 N N . VAL A 1 91 ? 4.029 5.443 7.633 1.00 93.88 91 VAL A N 1
ATOM 632 C CA . VAL A 1 91 ? 4.469 4.125 8.088 1.00 93.88 91 VAL A CA 1
ATOM 633 C C . VAL A 1 91 ? 5.738 3.725 7.329 1.00 93.88 91 VAL A C 1
ATOM 635 O O . VAL A 1 91 ? 5.660 3.353 6.161 1.00 93.88 91 VAL A O 1
ATOM 638 N N . PRO A 1 92 ? 6.921 3.755 7.968 1.00 84.81 92 PRO A N 1
ATOM 639 C CA . PRO A 1 92 ? 8.192 3.496 7.288 1.00 84.81 92 PRO A CA 1
ATOM 640 C C . PRO A 1 92 ? 8.475 2.004 7.054 1.00 84.81 92 PRO A C 1
ATOM 642 O O . PRO A 1 92 ? 9.496 1.669 6.467 1.00 84.81 92 PRO A O 1
ATOM 645 N N . THR A 1 93 ? 7.620 1.099 7.546 1.00 83.56 93 THR A N 1
ATOM 646 C CA . THR A 1 93 ? 7.809 -0.358 7.418 1.00 83.56 93 THR A CA 1
ATOM 647 C C . THR A 1 93 ? 7.429 -0.903 6.042 1.00 83.56 93 THR A C 1
ATOM 649 O O . THR A 1 93 ? 7.585 -2.097 5.797 1.00 83.56 93 THR A O 1
ATOM 652 N N . PHE A 1 94 ? 6.925 -0.053 5.148 1.00 83.62 94 PHE A N 1
ATOM 653 C CA . PHE A 1 94 ? 6.769 -0.394 3.743 1.00 83.62 94 PHE A CA 1
ATOM 654 C C . PHE A 1 94 ? 8.121 -0.208 3.051 1.00 83.62 94 PHE A C 1
ATOM 656 O O . PHE A 1 94 ? 8.670 0.892 3.013 1.00 83.62 94 PHE A O 1
ATOM 663 N N . THR A 1 95 ? 8.704 -1.322 2.611 1.00 70.56 95 THR A N 1
ATOM 664 C CA . THR A 1 95 ? 10.071 -1.397 2.088 1.00 70.56 95 THR A CA 1
ATOM 665 C C . THR A 1 95 ? 10.084 -1.053 0.605 1.00 70.56 95 THR A C 1
ATOM 667 O O . THR A 1 95 ? 9.139 -1.339 -0.127 1.00 70.56 95 THR A O 1
ATOM 670 N N . THR A 1 96 ? 11.180 -0.458 0.151 1.00 71.81 96 THR A N 1
ATOM 671 C CA . THR A 1 96 ? 11.399 -0.118 -1.255 1.00 71.81 96 THR A CA 1
ATOM 672 C C . THR A 1 96 ? 11.912 -1.326 -2.044 1.00 71.81 96 THR A C 1
ATOM 674 O O . THR A 1 96 ? 12.697 -2.112 -1.510 1.00 71.81 96 THR A O 1
ATOM 677 N N . SER A 1 97 ? 11.551 -1.432 -3.320 1.00 74.25 97 SER A N 1
ATOM 678 C CA . SER A 1 97 ? 12.097 -2.397 -4.282 1.00 74.25 97 SER A CA 1
ATOM 679 C C . SER A 1 97 ? 13.617 -2.310 -4.372 1.00 74.25 97 SER A C 1
ATOM 681 O O . SER A 1 97 ? 14.198 -1.224 -4.262 1.00 74.25 97 SER A O 1
ATOM 683 N N . ALA A 1 98 ? 14.261 -3.437 -4.667 1.00 71.00 98 ALA A N 1
ATOM 684 C CA . ALA A 1 98 ? 15.659 -3.439 -5.073 1.00 71.00 98 ALA A CA 1
ATOM 685 C C . ALA A 1 98 ? 15.817 -2.817 -6.480 1.00 71.00 98 ALA A C 1
ATOM 687 O O . ALA A 1 98 ? 14.957 -3.025 -7.337 1.00 71.00 98 ALA A O 1
ATOM 688 N N . PRO A 1 99 ? 16.919 -2.098 -6.769 1.00 64.94 99 PRO A N 1
ATOM 689 C CA . PRO A 1 99 ? 17.228 -1.672 -8.131 1.00 64.94 99 PRO A CA 1
ATOM 690 C C . PRO A 1 99 ? 17.395 -2.894 -9.044 1.00 64.94 99 PRO A C 1
ATOM 692 O O . PRO A 1 99 ? 18.169 -3.801 -8.730 1.00 64.94 99 PRO A O 1
ATOM 695 N N . GLY A 1 100 ? 16.708 -2.918 -10.183 1.00 66.88 100 GLY A N 1
ATOM 696 C CA . GLY A 1 100 ? 16.798 -4.021 -11.135 1.00 66.88 100 GLY A CA 1
ATOM 697 C C . GLY A 1 100 ? 16.000 -3.768 -12.409 1.00 66.88 100 GLY A C 1
ATOM 698 O O . GLY A 1 100 ? 15.266 -2.792 -12.507 1.00 66.88 100 GLY A O 1
ATOM 699 N N . ASN A 1 101 ? 16.143 -4.669 -13.382 1.00 68.88 101 ASN A N 1
ATOM 700 C CA . ASN A 1 101 ? 15.347 -4.654 -14.607 1.00 68.88 101 ASN A CA 1
ATOM 701 C C . ASN A 1 101 ? 14.269 -5.740 -14.520 1.00 68.88 101 ASN A C 1
ATOM 703 O O . ASN A 1 101 ? 14.593 -6.919 -14.377 1.00 68.88 101 ASN A O 1
ATOM 707 N N . GLY A 1 102 ? 13.007 -5.346 -14.652 1.00 77.81 102 GLY A N 1
ATOM 708 C CA . GLY A 1 102 ? 11.860 -6.247 -14.738 1.00 77.81 102 GLY A CA 1
ATOM 709 C C . GLY A 1 102 ? 10.577 -5.489 -15.051 1.00 77.81 102 GLY A C 1
ATOM 710 O O . GLY A 1 102 ? 10.588 -4.262 -15.124 1.00 77.81 102 GLY A O 1
ATOM 711 N N . PHE A 1 103 ? 9.505 -6.240 -15.285 1.00 81.56 103 PHE A N 1
ATOM 712 C CA . PHE A 1 103 ? 8.209 -5.733 -15.739 1.00 81.56 103 PHE A CA 1
ATOM 713 C C . PHE A 1 103 ? 7.078 -6.198 -14.823 1.00 81.56 103 PHE A C 1
ATOM 715 O O . PHE A 1 103 ? 7.305 -6.958 -13.879 1.00 81.56 103 PHE A O 1
ATOM 722 N N . GL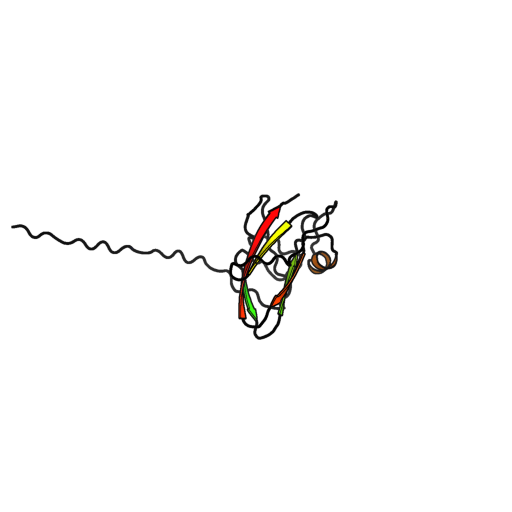U A 1 104 ? 5.871 -5.732 -15.125 1.00 89.62 104 GLU A N 1
ATOM 723 C CA . GLU A 1 104 ? 4.669 -5.960 -14.338 1.00 89.62 104 GLU A CA 1
ATOM 724 C C . GLU A 1 104 ? 4.355 -7.445 -14.133 1.00 89.62 104 GLU A C 1
ATOM 726 O O . GLU A 1 104 ? 4.630 -8.294 -14.987 1.00 89.62 104 GLU A O 1
ATOM 731 N N . THR A 1 105 ? 3.745 -7.754 -12.992 1.00 92.88 105 THR A N 1
ATOM 732 C CA . THR A 1 105 ? 3.143 -9.060 -12.729 1.00 92.88 105 THR A CA 1
ATOM 733 C C . THR A 1 105 ? 1.662 -8.890 -12.397 1.00 92.88 105 THR A C 1
ATOM 735 O O . THR A 1 105 ? 1.304 -8.056 -11.565 1.00 92.88 105 THR A O 1
ATOM 738 N N . PRO A 1 106 ? 0.767 -9.702 -12.988 1.00 94.81 106 PRO A N 1
ATOM 739 C CA . PRO A 1 106 ? -0.639 -9.694 -12.607 1.00 94.81 106 PRO A CA 1
ATOM 740 C C . PRO A 1 106 ? -0.881 -10.386 -11.257 1.00 94.81 106 PRO A C 1
ATOM 742 O O . PRO A 1 106 ? -2.012 -10.371 -10.776 1.00 94.81 106 PRO A O 1
ATOM 745 N N . ASP A 1 107 ? 0.121 -11.040 -10.669 1.00 95.81 107 ASP A N 1
ATOM 746 C CA . ASP A 1 107 ? 0.010 -11.756 -9.398 1.00 95.81 107 ASP A CA 1
ATOM 747 C C . ASP A 1 107 ? 0.588 -10.907 -8.246 1.00 95.81 107 ASP A C 1
ATOM 749 O O . ASP A 1 107 ? 1.814 -10.799 -8.120 1.00 95.81 107 ASP A O 1
ATOM 753 N N . PRO A 1 108 ? -0.266 -10.291 -7.406 1.00 95.38 108 PRO A N 1
ATOM 754 C CA . PRO A 1 108 ? 0.185 -9.480 -6.279 1.00 95.38 108 PRO A CA 1
ATOM 755 C C . PRO A 1 108 ? 0.822 -10.297 -5.144 1.00 95.38 108 PRO A C 1
ATOM 757 O O . PRO A 1 108 ? 1.646 -9.747 -4.414 1.00 95.38 108 PRO A O 1
ATOM 760 N N . ASP A 1 109 ? 0.514 -11.591 -4.998 1.00 96.44 109 ASP A N 1
ATOM 761 C CA . ASP A 1 109 ? 1.198 -12.436 -4.011 1.00 96.44 109 ASP A CA 1
ATOM 762 C C . ASP A 1 109 ? 2.647 -12.677 -4.453 1.00 96.44 109 ASP A C 1
ATOM 764 O O . ASP A 1 109 ? 3.581 -12.488 -3.670 1.00 96.44 109 ASP A O 1
ATOM 768 N N . ALA A 1 110 ? 2.855 -12.972 -5.742 1.00 94.38 110 ALA A N 1
ATOM 769 C CA . ALA A 1 110 ? 4.197 -13.073 -6.316 1.00 94.38 110 ALA A CA 1
ATOM 770 C C . ALA A 1 110 ? 4.968 -11.744 -6.240 1.00 94.38 110 ALA A C 1
ATOM 772 O O . ALA A 1 110 ? 6.179 -11.751 -6.006 1.00 94.38 110 ALA A O 1
ATOM 773 N N . ALA A 1 111 ? 4.284 -10.608 -6.415 1.00 93.38 111 ALA A N 1
ATOM 774 C CA . ALA A 1 111 ? 4.906 -9.295 -6.278 1.00 93.38 111 ALA A CA 1
ATOM 775 C C . ALA A 1 111 ? 5.387 -9.038 -4.842 1.00 93.38 111 ALA A C 1
ATOM 777 O O . ALA A 1 111 ? 6.535 -8.640 -4.627 1.00 93.38 111 ALA A O 1
ATOM 778 N N . PHE A 1 112 ? 4.527 -9.334 -3.864 1.00 94.00 112 PHE A N 1
ATOM 779 C CA . PHE A 1 112 ? 4.800 -9.122 -2.448 1.00 94.00 112 PHE A CA 1
ATOM 780 C C . PHE A 1 112 ? 5.929 -10.027 -1.927 1.00 94.00 112 PHE A C 1
ATOM 782 O O . PHE A 1 112 ? 6.843 -9.537 -1.259 1.00 94.00 112 PHE A O 1
ATOM 789 N N . ASP A 1 113 ? 5.891 -11.324 -2.253 1.00 92.69 113 ASP A N 1
ATOM 790 C CA . ASP A 1 113 ? 6.846 -12.326 -1.754 1.00 92.69 113 ASP A CA 1
ATOM 791 C C . ASP A 1 113 ? 8.157 -12.377 -2.564 1.00 92.69 113 ASP A C 1
ATOM 793 O O . ASP A 1 113 ? 9.173 -12.883 -2.081 1.00 92.69 113 ASP A O 1
ATOM 797 N N . GLY A 1 114 ? 8.167 -11.848 -3.793 1.00 88.06 114 GLY A N 1
ATOM 798 C CA . GLY A 1 114 ? 9.302 -11.948 -4.718 1.00 88.06 114 GLY A CA 1
ATOM 799 C C . GLY A 1 114 ? 10.522 -11.097 -4.347 1.00 88.06 114 GLY A C 1
ATOM 800 O O . GLY A 1 114 ? 11.608 -11.327 -4.877 1.00 88.06 114 GLY A O 1
ATOM 801 N N . GLY A 1 115 ? 10.364 -10.113 -3.456 1.00 87.38 115 GLY A N 1
ATOM 802 C CA . GLY A 1 115 ? 11.453 -9.261 -2.952 1.00 87.38 115 GLY A CA 1
ATOM 803 C C . GLY A 1 115 ? 12.036 -8.257 -3.958 1.00 87.38 115 GLY A C 1
ATOM 804 O O . GLY A 1 115 ? 13.010 -7.576 -3.640 1.00 87.38 115 GLY A O 1
ATOM 805 N N . LEU A 1 116 ? 11.465 -8.167 -5.163 1.00 88.31 116 LEU A N 1
ATOM 806 C CA . LEU A 1 116 ? 11.916 -7.257 -6.221 1.00 88.31 116 LEU A CA 1
ATOM 807 C C . LEU A 1 116 ? 11.054 -5.995 -6.331 1.00 88.31 116 LEU A C 1
ATOM 809 O O . LEU A 1 116 ? 11.593 -4.941 -6.650 1.00 88.31 116 LEU A O 1
ATOM 813 N N . TYR A 1 117 ? 9.753 -6.073 -6.041 1.00 91.81 117 TYR A N 1
ATOM 814 C CA . TYR A 1 117 ? 8.862 -4.908 -6.016 1.00 91.81 117 TYR A CA 1
ATOM 815 C C . TYR A 1 117 ? 8.873 -4.221 -4.644 1.00 91.81 117 TYR A C 1
ATOM 817 O O . TYR A 1 117 ? 9.241 -4.830 -3.637 1.00 91.81 117 TYR A O 1
ATOM 825 N N . SER A 1 118 ? 8.470 -2.947 -4.595 1.00 92.19 118 SER A N 1
ATOM 826 C CA . SER A 1 118 ? 8.254 -2.256 -3.322 1.00 92.19 118 SER A CA 1
ATOM 827 C C . SER A 1 118 ? 7.089 -2.911 -2.606 1.00 92.19 118 SER A C 1
ATOM 829 O O . SER A 1 118 ? 5.998 -3.022 -3.161 1.00 92.19 118 SER A O 1
ATOM 831 N N . SER A 1 119 ? 7.311 -3.344 -1.372 1.00 93.75 119 SER A N 1
ATOM 832 C CA . SER A 1 119 ? 6.299 -4.045 -0.602 1.00 93.75 119 SER A CA 1
ATOM 833 C C . SER A 1 119 ? 6.527 -3.889 0.894 1.00 93.75 119 SER A C 1
ATOM 835 O O . SER A 1 119 ? 7.627 -3.624 1.391 1.00 93.75 119 SER A O 1
ATOM 837 N N . GLY A 1 120 ? 5.462 -4.064 1.661 1.00 93.56 120 GLY A N 1
ATOM 838 C CA . GLY A 1 120 ? 5.607 -4.233 3.093 1.00 93.56 120 GLY A CA 1
ATOM 839 C C . GLY A 1 120 ? 4.307 -4.515 3.799 1.00 93.56 120 GLY A C 1
ATOM 840 O O . GLY A 1 120 ? 3.223 -4.528 3.212 1.00 93.56 120 GLY A O 1
ATOM 841 N N . SER A 1 121 ? 4.442 -4.784 5.089 1.00 94.88 121 SER A N 1
ATOM 842 C CA . SER A 1 121 ? 3.307 -5.140 5.915 1.00 94.88 121 SER A CA 1
ATOM 843 C C . SER A 1 121 ? 3.368 -4.506 7.289 1.00 94.88 121 SER A C 1
ATOM 845 O O . SER A 1 121 ? 4.432 -4.123 7.783 1.00 94.88 121 SER A O 1
ATOM 847 N N . LEU A 1 122 ? 2.196 -4.387 7.902 1.00 95.88 122 LEU A N 1
ATOM 848 C CA . LEU A 1 122 ? 2.052 -3.883 9.254 1.00 95.88 122 LEU A CA 1
ATOM 849 C C . LEU A 1 122 ? 0.976 -4.675 9.995 1.00 95.88 122 LEU A C 1
ATOM 851 O O . LEU A 1 122 ? -0.144 -4.823 9.506 1.00 95.88 122 LEU A O 1
ATOM 855 N N . LEU A 1 123 ? 1.315 -5.138 11.199 1.00 96.81 123 LEU A N 1
ATOM 856 C CA . LEU A 1 123 ? 0.339 -5.674 12.140 1.00 96.81 123 LEU A CA 1
ATOM 857 C C . LEU A 1 123 ? -0.469 -4.519 12.742 1.00 96.81 123 LEU A C 1
ATOM 859 O O . LEU A 1 123 ? 0.077 -3.634 13.402 1.00 96.81 123 LEU A O 1
ATOM 863 N N . LEU A 1 124 ? -1.773 -4.562 12.526 1.00 97.19 124 LEU A N 1
ATOM 864 C CA . LEU A 1 124 ? -2.763 -3.637 13.049 1.00 97.19 124 LEU A CA 1
ATOM 865 C C . LEU A 1 124 ? -3.599 -4.336 14.124 1.00 97.19 124 LEU A C 1
ATOM 867 O O . LEU A 1 124 ? -3.820 -5.546 14.071 1.00 97.19 124 LEU A O 1
ATOM 871 N N . GLY A 1 125 ? -4.052 -3.567 15.111 1.00 98.06 125 GLY A N 1
ATOM 872 C CA . GLY A 1 125 ? -5.032 -4.030 16.091 1.00 98.06 125 GLY A CA 1
ATOM 873 C C . GLY A 1 125 ? -6.465 -3.886 15.577 1.00 98.06 125 GLY A C 1
ATOM 874 O O . GLY A 1 125 ? -6.701 -3.483 14.440 1.00 98.06 125 GLY A O 1
ATOM 875 N N . ALA A 1 126 ? -7.436 -4.159 16.448 1.00 97.88 126 ALA A N 1
ATOM 876 C CA . ALA A 1 126 ? -8.827 -3.826 16.164 1.00 97.88 126 ALA A CA 1
ATOM 877 C C . ALA A 1 126 ? -9.004 -2.301 16.035 1.00 97.88 126 ALA A C 1
ATOM 879 O O . ALA A 1 126 ? -8.42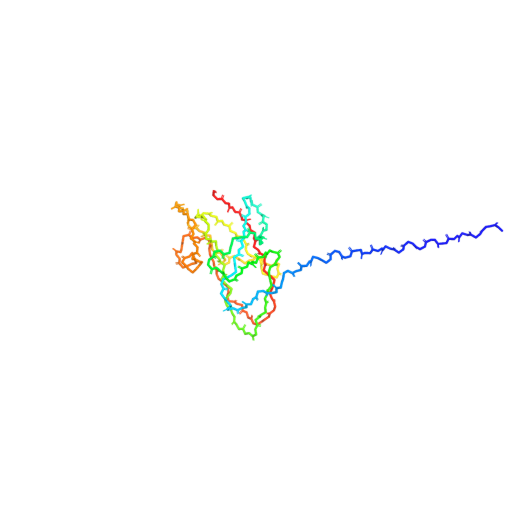8 -1.534 16.812 1.00 97.88 126 ALA A O 1
ATOM 880 N N . GLY A 1 127 ? -9.826 -1.858 15.084 1.00 97.62 127 GLY A N 1
ATOM 881 C CA . GLY A 1 127 ? -10.062 -0.436 14.846 1.00 97.62 127 GLY A CA 1
ATOM 882 C C . GLY A 1 127 ? -10.529 -0.112 13.432 1.00 97.62 127 GLY A C 1
ATOM 883 O O . GLY A 1 127 ? -10.710 -0.997 12.601 1.00 97.62 127 GLY A O 1
ATOM 884 N N . ASN A 1 128 ? -10.714 1.182 13.178 1.00 97.69 128 ASN A N 1
ATOM 885 C CA . ASN A 1 128 ? -11.015 1.723 11.856 1.00 97.69 128 ASN A CA 1
ATOM 886 C C . ASN A 1 128 ? -9.763 2.387 11.289 1.00 97.69 128 ASN A C 1
ATOM 888 O O . ASN A 1 128 ? -9.068 3.123 11.998 1.00 97.69 128 ASN A O 1
ATOM 892 N N . TYR A 1 129 ? -9.509 2.149 10.010 1.00 97.19 129 TYR A N 1
ATOM 893 C CA . TYR A 1 129 ? -8.306 2.606 9.336 1.00 97.19 129 TYR A CA 1
ATOM 894 C C . TYR A 1 129 ? -8.657 3.363 8.062 1.00 97.19 129 TYR A C 1
ATOM 896 O O . TYR A 1 129 ? -9.526 2.947 7.298 1.00 97.19 129 TYR A O 1
ATOM 904 N N . SER A 1 130 ? -7.957 4.474 7.850 1.00 97.00 130 SER A N 1
A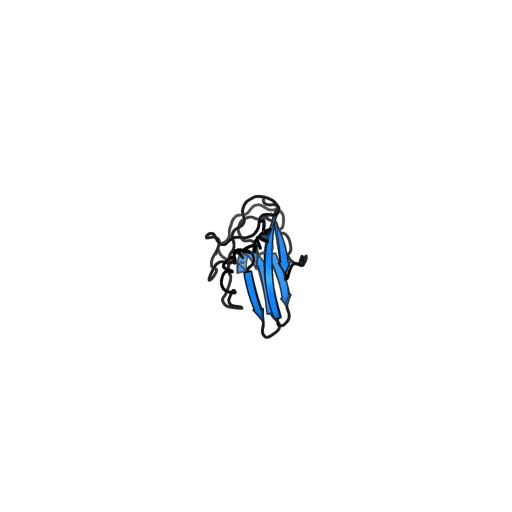TOM 905 C CA . SER A 1 130 ? -7.881 5.197 6.585 1.00 97.00 130 SER A CA 1
ATOM 906 C C . SER A 1 130 ? -6.445 5.132 6.094 1.00 97.00 130 SER A C 1
ATOM 908 O O . SER A 1 130 ? -5.524 5.529 6.816 1.00 97.00 130 SER A O 1
ATOM 910 N N . VAL A 1 131 ? -6.255 4.594 4.896 1.00 96.69 131 VAL A N 1
ATOM 911 C CA . VAL A 1 131 ? -4.943 4.401 4.291 1.00 96.69 131 VAL A CA 1
ATOM 912 C C . VAL A 1 131 ? -4.839 5.255 3.041 1.00 96.69 131 VAL A C 1
ATOM 914 O O . VAL A 1 131 ? -5.757 5.313 2.222 1.00 96.69 131 VAL A O 1
ATOM 917 N N . MET A 1 132 ? -3.706 5.933 2.912 1.00 95.25 132 MET A N 1
ATOM 918 C CA . MET A 1 132 ? -3.340 6.682 1.718 1.00 95.25 132 MET A CA 1
ATOM 919 C C . MET A 1 132 ? -1.978 6.208 1.249 1.00 95.25 132 MET A C 1
ATOM 921 O O . MET A 1 132 ? -1.069 6.043 2.063 1.00 95.25 132 MET A O 1
ATOM 925 N N . ILE A 1 133 ? -1.829 6.028 -0.055 1.00 94.31 133 ILE A N 1
ATOM 926 C CA . ILE A 1 133 ? -0.554 5.661 -0.662 1.00 94.31 133 ILE A CA 1
ATOM 927 C C . ILE A 1 133 ? -0.139 6.741 -1.656 1.00 94.31 133 ILE A C 1
ATOM 929 O O . ILE A 1 133 ? -0.947 7.178 -2.470 1.00 94.31 133 ILE A O 1
ATOM 933 N N . TYR A 1 134 ? 1.103 7.194 -1.589 1.00 92.88 134 TYR A N 1
ATOM 934 C CA . TYR A 1 134 ? 1.632 8.198 -2.506 1.00 92.88 134 TYR A CA 1
ATOM 935 C C . TYR A 1 134 ? 2.867 7.660 -3.197 1.00 92.88 134 TYR A C 1
ATOM 937 O O . TYR A 1 134 ? 3.715 7.056 -2.544 1.00 92.88 134 TYR A O 1
ATOM 945 N N . THR A 1 135 ? 3.019 7.926 -4.487 1.00 90.88 135 THR A N 1
ATOM 946 C CA . THR A 1 135 ? 4.302 7.701 -5.151 1.00 90.88 135 THR A CA 1
ATOM 947 C C . THR A 1 135 ? 5.379 8.549 -4.508 1.00 90.88 135 THR A C 1
ATOM 949 O O . THR A 1 135 ? 5.180 9.711 -4.155 1.00 90.88 135 THR A O 1
ATOM 952 N N . LYS A 1 136 ? 6.561 7.971 -4.381 1.00 89.00 136 LYS A N 1
ATOM 953 C CA . LYS A 1 136 ? 7.753 8.647 -3.880 1.00 89.00 136 LYS A CA 1
ATOM 954 C C . LYS A 1 136 ? 8.762 8.855 -4.997 1.00 89.00 136 LYS A C 1
ATOM 956 O O . LYS A 1 136 ? 9.316 9.942 -5.131 1.00 89.00 136 LYS A O 1
ATOM 961 N N . ALA A 1 137 ? 8.979 7.816 -5.793 1.00 85.81 137 ALA A N 1
ATOM 962 C CA . ALA A 1 137 ? 9.825 7.831 -6.975 1.00 85.81 137 ALA A CA 1
ATOM 963 C C . ALA A 1 137 ? 9.343 6.739 -7.931 1.00 85.81 137 ALA A C 1
ATOM 965 O O . ALA A 1 137 ? 8.909 5.689 -7.471 1.00 85.81 137 ALA A O 1
ATOM 966 N N . THR A 1 138 ? 9.437 6.993 -9.230 1.00 83.56 138 THR A N 1
ATOM 967 C CA . THR A 1 138 ? 9.207 5.993 -10.277 1.00 83.56 138 THR A CA 1
ATOM 968 C C . THR A 1 138 ? 10.453 5.900 -11.149 1.00 83.56 138 THR A C 1
ATOM 970 O O . THR A 1 138 ? 11.200 6.885 -11.246 1.00 83.56 138 THR A O 1
ATOM 973 N N . VAL A 1 139 ? 10.696 4.738 -11.746 1.00 78.38 139 VAL A N 1
ATOM 974 C CA . VAL A 1 139 ? 11.828 4.498 -12.665 1.00 78.38 139 VAL A CA 1
ATOM 975 C C . VAL A 1 139 ? 11.519 4.802 -14.127 1.00 78.38 139 VAL A C 1
ATOM 977 O O . VAL A 1 139 ? 10.332 4.849 -14.510 1.00 78.38 139 VAL A O 1
#

pLDDT: mean 84.2, std 16.89, range [38.28, 98.06]

Secondary structure (DSSP, 8-state):
-------------------PPPPPPTTS--EE-B--SSTTPBPB-SS--TT-SEE--SSEEEEESS-EEEEEE--S-TT-EEEEEETTEEETTEEPPPS------S-HHHHHHTSSS-EEEEEE-SEEEEEEEEEEE--

Sequence (139 aa):
MNSIKLALAGALLAGSGASMADPIVVDAGWYGFCFDAGAGMPAFAGGCKNSGVGEAGNPFTFSLSGNGVLKVTDAFQYGDIFDVFINGALVPTFTTSAPGNGFETPDPDAAFDGGLYSSGSLLLGAGNYSVMIYTKATV

Radius of gyration: 20.31 Å; chains: 1; bounding box: 54×71×32 Å

Foldseek 3Di:
DDDDDDDDDDDPPPPPPDPADPADDPPPFFAFWDFDADAFTWTAFDPGGQLHPYHAGAWHKDFDPFKDKDKDWDFAFFQWDKWKDKPNHTDPQFAAADDDGDGGDSDVVCRAPVRHTGMGMDIDGGDMIIMIMTTHHDD